Protein AF-A0A8J4T1U2-F1 (afdb_monomer_lite)

Structure (mmCIF, N/CA/C/O backbone):
data_AF-A0A8J4T1U2-F1
#
_entry.id   AF-A0A8J4T1U2-F1
#
loop_
_atom_site.group_PDB
_atom_site.id
_atom_site.type_symbol
_atom_site.label_atom_id
_atom_site.label_alt_id
_atom_site.label_comp_id
_atom_site.label_asym_id
_atom_site.label_entity_id
_atom_site.label_seq_id
_atom_site.pdbx_PDB_ins_code
_atom_site.Cartn_x
_atom_site.Cartn_y
_atom_site.Cartn_z
_atom_site.occupancy
_atom_site.B_iso_or_equiv
_atom_site.auth_seq_id
_atom_site.auth_comp_id
_atom_site.auth_asym_id
_atom_site.auth_atom_id
_atom_site.pdbx_PDB_model_num
ATOM 1 N N . GLY A 1 1 ? -12.629 12.683 10.725 1.00 83.94 1 GLY A N 1
ATOM 2 C CA . GLY A 1 1 ? -12.573 11.741 9.595 1.00 83.94 1 GLY A CA 1
ATOM 3 C C . GLY A 1 1 ? -11.136 11.635 9.159 1.00 83.94 1 GLY A C 1
ATOM 4 O O . GLY A 1 1 ? -10.444 12.643 9.204 1.00 83.94 1 GLY A O 1
ATOM 5 N N . GLU A 1 2 ? -10.692 10.442 8.797 1.00 91.88 2 GLU A N 1
ATOM 6 C CA . GLU A 1 2 ? -9.319 10.180 8.363 1.00 91.88 2 GLU A CA 1
ATOM 7 C C . GLU A 1 2 ? -9.353 9.698 6.917 1.00 91.88 2 GLU A C 1
ATOM 9 O O . GLU A 1 2 ? -10.247 8.935 6.546 1.00 91.88 2 GLU A O 1
ATOM 14 N N . LEU A 1 3 ? -8.402 10.154 6.105 1.00 94.12 3 LEU A N 1
ATOM 15 C CA . LEU A 1 3 ? -8.251 9.685 4.732 1.00 94.12 3 LEU A CA 1
ATOM 16 C C . LEU A 1 3 ? -6.978 8.861 4.628 1.00 94.12 3 LEU A C 1
ATOM 18 O O . LEU A 1 3 ? -5.881 9.406 4.732 1.00 94.12 3 LEU A O 1
ATOM 22 N N . TYR A 1 4 ? -7.150 7.567 4.385 1.00 96.25 4 TYR A N 1
ATOM 23 C CA . TYR A 1 4 ? -6.076 6.665 4.007 1.00 96.25 4 TYR A CA 1
ATOM 24 C C . TYR A 1 4 ? -5.997 6.611 2.484 1.00 96.25 4 TYR A C 1
ATOM 26 O O . TYR A 1 4 ? -7.006 6.370 1.818 1.00 96.25 4 TYR A O 1
ATOM 34 N N . SER A 1 5 ? -4.815 6.859 1.934 1.00 96.50 5 SER A N 1
ATOM 35 C CA . SER A 1 5 ? -4.571 6.820 0.497 1.00 96.50 5 SER A CA 1
ATOM 36 C C . SER A 1 5 ? -3.215 6.199 0.193 1.00 96.50 5 SER A C 1
ATOM 38 O O . SER A 1 5 ? -2.288 6.248 1.000 1.00 96.50 5 SER A O 1
ATOM 40 N N . ALA A 1 6 ? -3.111 5.598 -0.987 1.00 97.56 6 ALA A N 1
ATOM 41 C CA . ALA A 1 6 ? -1.864 5.083 -1.522 1.00 97.56 6 ALA A CA 1
ATOM 42 C C . ALA A 1 6 ? -1.765 5.488 -2.995 1.00 97.56 6 ALA A C 1
ATOM 44 O O . ALA A 1 6 ? -2.691 5.243 -3.770 1.00 97.56 6 ALA A O 1
ATOM 45 N N . THR A 1 7 ? -0.704 6.205 -3.353 1.00 96.25 7 THR A N 1
ATOM 46 C CA . THR A 1 7 ? -0.538 6.838 -4.670 1.00 96.25 7 THR A CA 1
ATOM 47 C C . THR A 1 7 ? 0.929 7.190 -4.905 1.00 96.25 7 THR A C 1
ATOM 49 O O . THR A 1 7 ? 1.778 6.926 -4.059 1.00 96.25 7 THR A O 1
ATOM 52 N N . ILE A 1 8 ? 1.233 7.813 -6.040 1.00 96.31 8 ILE A N 1
ATOM 53 C CA . ILE A 1 8 ? 2.477 8.552 -6.228 1.00 96.31 8 ILE A CA 1
ATOM 54 C C . ILE A 1 8 ? 2.309 9.990 -5.715 1.00 96.31 8 ILE A C 1
ATOM 56 O O . ILE A 1 8 ? 1.332 10.657 -6.064 1.00 96.31 8 ILE A O 1
ATOM 60 N N . GLU A 1 9 ? 3.237 10.449 -4.874 1.00 94.56 9 GLU A N 1
ATOM 61 C CA . GLU A 1 9 ? 3.218 11.780 -4.247 1.00 94.56 9 GLU A CA 1
ATOM 62 C C . GLU A 1 9 ? 3.793 12.873 -5.158 1.00 94.56 9 GLU A C 1
ATOM 64 O O . GLU A 1 9 ? 3.359 14.024 -5.106 1.00 94.56 9 GLU A O 1
ATOM 69 N N . ASN A 1 10 ? 4.767 12.525 -6.004 1.00 93.94 10 ASN A N 1
ATOM 70 C CA . ASN A 1 10 ? 5.510 13.495 -6.798 1.00 93.94 10 ASN A CA 1
ATOM 71 C C . ASN A 1 10 ? 5.060 13.552 -8.267 1.00 93.94 10 ASN A C 1
ATOM 73 O O . ASN A 1 10 ? 4.529 12.603 -8.840 1.00 93.94 10 ASN A O 1
ATOM 77 N N . PHE A 1 11 ? 5.321 14.692 -8.910 1.00 95.31 11 PHE A N 1
ATOM 78 C CA . PHE A 1 11 ? 4.953 14.929 -10.311 1.00 95.31 11 PHE A CA 1
ATOM 79 C C . PHE A 1 11 ? 5.618 13.947 -11.290 1.00 95.31 11 PHE A C 1
ATOM 81 O O . PHE A 1 11 ? 5.069 13.653 -12.348 1.00 95.31 11 PHE A O 1
ATOM 88 N N . LEU A 1 12 ? 6.804 13.443 -10.942 1.00 94.19 12 LEU A N 1
ATOM 89 C CA . LEU A 1 12 ? 7.594 12.562 -11.800 1.00 94.19 12 LEU A CA 1
ATOM 90 C C . LEU A 1 12 ? 7.117 11.105 -11.794 1.00 94.19 12 LEU A C 1
ATOM 92 O O . LEU A 1 12 ? 7.616 10.319 -12.594 1.00 94.19 12 LEU A O 1
ATOM 96 N N . GLY A 1 13 ? 6.178 10.727 -10.922 1.00 91.44 13 GLY A N 1
ATOM 97 C CA . GLY A 1 13 ? 5.696 9.347 -10.876 1.00 91.44 13 GLY A CA 1
ATOM 98 C C . GLY A 1 13 ? 6.665 8.373 -10.192 1.00 91.44 13 GLY A C 1
ATOM 99 O O . GLY A 1 13 ? 6.587 7.178 -10.451 1.00 91.44 13 GLY A O 1
ATOM 100 N N . MET A 1 14 ? 7.576 8.862 -9.343 1.00 91.12 14 MET A N 1
ATOM 101 C CA . MET A 1 14 ? 8.674 8.067 -8.767 1.00 91.12 14 MET A CA 1
ATOM 102 C C . MET A 1 14 ? 8.567 7.814 -7.264 1.00 91.12 14 MET A C 1
ATOM 104 O O . MET A 1 14 ? 9.238 6.919 -6.762 1.00 91.12 14 MET A O 1
ATOM 108 N N . GLU A 1 15 ? 7.780 8.609 -6.539 1.00 95.88 15 GLU A N 1
ATOM 109 C CA . GLU A 1 15 ? 7.674 8.516 -5.078 1.00 95.88 15 GLU A CA 1
ATOM 110 C C . GLU A 1 15 ? 6.341 7.875 -4.680 1.00 95.88 15 GLU A C 1
ATOM 112 O O . GLU A 1 15 ? 5.366 8.594 -4.439 1.00 95.88 15 GLU A O 1
ATOM 117 N N . PRO A 1 16 ? 6.249 6.529 -4.649 1.00 97.19 16 PRO A N 1
ATOM 118 C CA . PRO A 1 16 ? 5.086 5.864 -4.103 1.00 97.19 16 PRO A CA 1
ATOM 119 C C . PRO A 1 16 ? 4.997 6.126 -2.603 1.00 97.19 16 PRO A C 1
ATOM 121 O O . PRO A 1 16 ? 5.985 6.055 -1.870 1.00 97.19 16 PRO A O 1
ATOM 124 N N . VAL A 1 17 ? 3.784 6.393 -2.146 1.00 97.25 17 VAL A N 1
ATOM 125 C CA . VAL A 1 17 ? 3.495 6.683 -0.751 1.00 97.25 17 VAL A CA 1
ATOM 126 C C . VAL A 1 17 ? 2.193 6.012 -0.350 1.00 97.25 17 VAL A C 1
ATOM 128 O O . VAL A 1 17 ? 1.208 6.037 -1.090 1.00 97.25 17 VAL A O 1
ATOM 131 N N . MET A 1 18 ? 2.172 5.447 0.851 1.00 96.75 18 MET A N 1
ATOM 132 C CA . MET A 1 18 ? 0.943 5.206 1.595 1.00 96.75 18 MET A CA 1
ATOM 133 C C . MET A 1 18 ? 0.879 6.238 2.718 1.00 96.75 18 MET A C 1
ATOM 135 O O . MET A 1 18 ? 1.842 6.393 3.471 1.00 96.75 18 MET A O 1
ATOM 139 N N . MET A 1 19 ? -0.244 6.941 2.842 1.00 96.19 19 MET A N 1
ATOM 140 C CA . MET A 1 19 ? -0.404 8.005 3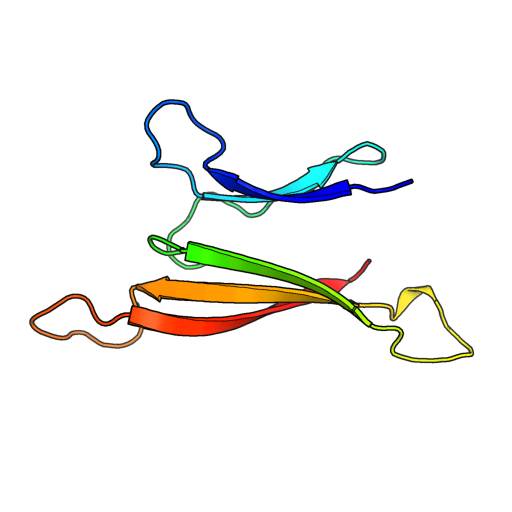.827 1.00 96.19 19 MET A CA 1
ATOM 141 C C . MET A 1 19 ? -1.791 8.047 4.466 1.00 96.19 19 MET A C 1
ATOM 143 O O . MET A 1 19 ? -2.797 7.659 3.870 1.00 96.19 19 MET A O 1
ATOM 147 N N . ARG A 1 20 ? -1.827 8.578 5.689 1.00 95.75 20 ARG A N 1
ATOM 148 C CA . ARG A 1 20 ? -3.028 9.034 6.389 1.00 95.75 20 ARG A CA 1
ATOM 149 C C . ARG A 1 20 ? -3.016 10.559 6.441 1.00 95.75 20 ARG A C 1
ATOM 151 O O . ARG A 1 20 ? -2.012 11.156 6.825 1.00 95.75 20 ARG A O 1
ATOM 158 N N . SER A 1 21 ? -4.128 11.184 6.065 1.00 93.38 21 SER A N 1
ATOM 159 C CA . SER A 1 21 ? -4.304 12.641 6.029 1.00 93.38 21 SER A CA 1
ATOM 160 C C . SER A 1 21 ? -5.622 13.086 6.689 1.00 93.38 21 SER A C 1
ATOM 162 O O . SER A 1 21 ? -6.371 12.269 7.230 1.00 93.38 21 SER A O 1
ATOM 164 N N . LEU A 1 22 ? -5.899 14.399 6.658 1.00 89.69 22 LEU A N 1
ATOM 165 C CA . LEU A 1 22 ? -7.039 15.113 7.271 1.00 89.69 22 LEU A CA 1
ATOM 166 C C . LEU A 1 22 ? -7.050 15.201 8.806 1.00 89.69 22 LEU A C 1
ATOM 168 O O . LEU A 1 22 ? -7.589 16.171 9.332 1.00 89.69 22 LEU A O 1
ATOM 172 N N . ASN A 1 23 ? -6.441 14.258 9.527 1.00 84.25 23 ASN A N 1
ATOM 173 C CA . ASN A 1 23 ? -6.320 14.319 10.986 1.00 84.25 23 ASN A CA 1
ATOM 174 C C . ASN A 1 23 ? -5.039 13.619 11.467 1.00 84.25 23 ASN A C 1
ATOM 176 O O . ASN A 1 23 ? -5.039 12.438 11.801 1.00 84.25 23 ASN A O 1
ATOM 180 N N . GLY A 1 24 ? -3.927 14.356 11.463 1.00 82.75 24 GLY A N 1
ATOM 181 C CA . GLY A 1 24 ? -2.591 13.800 11.676 1.00 82.75 24 GLY A CA 1
ATOM 182 C C . GLY A 1 24 ? -2.020 13.216 10.384 1.00 82.75 24 GLY A C 1
ATOM 183 O O . GLY A 1 24 ? -2.650 12.388 9.729 1.00 82.75 24 GLY A O 1
ATOM 184 N N . PHE A 1 25 ? -0.832 13.687 10.008 1.00 91.88 25 PHE A N 1
ATOM 185 C CA . PHE A 1 25 ? -0.148 13.263 8.793 1.00 91.88 25 PHE A CA 1
ATOM 186 C C . PHE A 1 25 ? 0.856 12.163 9.126 1.00 91.88 25 PHE A C 1
ATOM 188 O O . PHE A 1 25 ? 1.789 12.387 9.896 1.00 91.88 25 PHE A O 1
ATOM 195 N N . ILE A 1 26 ? 0.650 10.981 8.555 1.00 95.31 26 ILE A N 1
ATOM 196 C CA . ILE A 1 26 ? 1.573 9.846 8.656 1.00 95.31 26 ILE A CA 1
ATOM 197 C C . ILE A 1 26 ? 1.774 9.316 7.247 1.00 95.31 26 ILE A C 1
ATOM 199 O O . ILE A 1 26 ? 0.808 9.207 6.494 1.00 95.31 26 ILE A O 1
ATOM 203 N N . ARG A 1 27 ? 3.012 8.975 6.895 1.00 95.81 27 ARG A N 1
ATOM 204 C CA . ARG A 1 27 ? 3.340 8.373 5.605 1.00 95.81 27 ARG A CA 1
ATOM 205 C C . ARG A 1 27 ? 4.448 7.340 5.736 1.00 95.81 27 ARG A C 1
ATOM 207 O O . ARG A 1 27 ? 5.239 7.404 6.676 1.00 95.81 27 ARG A O 1
ATOM 214 N N . THR A 1 28 ? 4.508 6.424 4.780 1.00 96.56 28 THR A N 1
ATOM 215 C CA . THR A 1 28 ? 5.658 5.533 4.600 1.00 96.56 28 THR A CA 1
ATOM 216 C C . THR A 1 28 ? 6.916 6.328 4.264 1.00 96.56 28 THR A C 1
ATOM 218 O O . THR A 1 28 ? 6.850 7.391 3.642 1.00 96.56 28 THR A O 1
ATOM 221 N N . GLU A 1 29 ? 8.077 5.805 4.648 1.00 95.75 29 GLU A N 1
ATOM 222 C CA . GLU A 1 29 ? 9.353 6.344 4.185 1.00 95.75 29 GLU A CA 1
ATOM 223 C C . GLU A 1 29 ? 9.540 6.037 2.698 1.00 95.75 29 GLU A C 1
ATOM 225 O O . GLU A 1 29 ? 9.149 4.970 2.218 1.00 95.75 29 GLU A O 1
ATOM 230 N N . PHE A 1 30 ? 10.168 6.957 1.964 1.00 94.75 30 PHE A N 1
ATOM 231 C CA . PHE A 1 30 ? 10.510 6.725 0.565 1.00 94.75 30 PHE A CA 1
ATOM 232 C C . PHE A 1 30 ? 11.744 5.822 0.477 1.00 94.75 30 PHE A C 1
ATOM 234 O O . PHE A 1 30 ? 12.881 6.281 0.366 1.00 94.75 30 PHE A O 1
ATOM 241 N N . HIS A 1 31 ? 11.503 4.518 0.586 1.00 93.81 31 HIS A N 1
ATOM 242 C CA . HIS A 1 31 ? 12.521 3.489 0.451 1.00 93.81 31 HIS A CA 1
ATOM 243 C C . HIS A 1 31 ? 11.921 2.235 -0.181 1.00 93.81 31 HIS A C 1
ATOM 245 O O . HIS A 1 31 ? 10.829 1.803 0.180 1.00 93.81 31 HIS A O 1
ATOM 251 N N . SER A 1 32 ? 12.681 1.596 -1.069 1.00 91.12 32 SER A N 1
ATOM 252 C CA . SER A 1 32 ? 12.265 0.376 -1.769 1.00 91.12 32 SER A CA 1
ATOM 253 C C . SER A 1 32 ? 11.882 -0.791 -0.848 1.00 91.12 32 SER A C 1
ATOM 255 O O . SER A 1 32 ? 11.001 -1.558 -1.208 1.00 91.12 32 SER A O 1
ATOM 257 N N . TYR A 1 33 ? 12.465 -0.893 0.358 1.00 91.25 33 TYR A N 1
ATOM 258 C CA . TYR A 1 33 ? 12.079 -1.896 1.360 1.00 91.25 33 TYR A CA 1
ATOM 259 C C . TYR A 1 33 ? 10.629 -1.751 1.841 1.00 91.25 33 TYR A C 1
ATOM 261 O O . TYR A 1 33 ? 10.063 -2.724 2.333 1.00 91.25 33 TYR A O 1
ATOM 269 N N . TRP A 1 34 ? 10.047 -0.553 1.734 1.00 94.50 34 TRP A N 1
ATOM 270 C CA . TRP A 1 34 ? 8.641 -0.312 2.049 1.00 94.50 34 TRP A CA 1
ATOM 271 C C . TRP A 1 34 ? 7.744 -0.527 0.832 1.00 94.50 34 TRP A C 1
ATOM 273 O O . TRP A 1 34 ? 6.697 -1.156 0.961 1.00 94.50 34 TRP A O 1
ATOM 283 N N . LEU A 1 35 ? 8.129 0.037 -0.318 1.00 96.00 35 LEU A N 1
ATOM 284 C CA . LEU A 1 35 ? 7.358 0.015 -1.560 1.00 96.00 35 LEU A CA 1
ATOM 285 C C . LEU A 1 35 ? 8.305 0.048 -2.767 1.00 96.00 35 LEU A C 1
ATOM 287 O O . LEU A 1 35 ? 9.058 1.013 -2.927 1.00 96.00 35 LEU A O 1
ATOM 291 N N . SER A 1 36 ? 8.237 -0.953 -3.649 1.00 95.19 36 SER A N 1
ATOM 292 C CA . SER A 1 36 ? 9.088 -1.023 -4.849 1.00 95.19 36 SER A CA 1
ATOM 293 C C . SER A 1 36 ? 8.274 -1.050 -6.147 1.00 95.19 36 SER A C 1
ATOM 295 O O . SER A 1 36 ? 7.715 -2.075 -6.520 1.00 95.19 36 SER A O 1
ATOM 297 N N . ASP A 1 37 ? 8.196 0.080 -6.860 1.00 94.62 37 ASP A N 1
ATOM 298 C CA . ASP A 1 37 ? 7.341 0.253 -8.050 1.00 94.62 37 ASP A CA 1
ATOM 299 C C . ASP A 1 37 ? 5.914 -0.325 -7.878 1.00 94.62 37 ASP A C 1
ATOM 301 O O . ASP A 1 37 ? 5.492 -1.185 -8.664 1.00 94.62 37 ASP A O 1
ATOM 305 N N . PRO A 1 38 ? 5.165 0.080 -6.836 1.00 97.00 3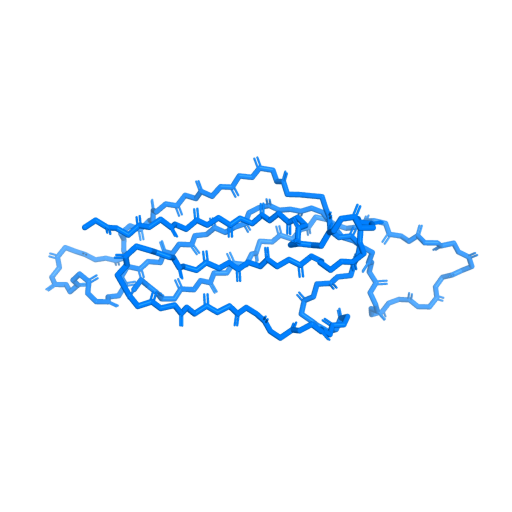8 PRO A N 1
ATOM 306 C CA . PRO A 1 38 ? 3.884 -0.533 -6.537 1.00 97.00 38 PRO A CA 1
ATOM 307 C C . PRO A 1 38 ? 2.785 -0.102 -7.517 1.00 97.00 38 PRO A C 1
ATOM 309 O O . PRO A 1 38 ? 2.749 1.027 -8.008 1.00 97.00 38 PRO A O 1
ATOM 312 N N . ASN A 1 39 ? 1.813 -0.986 -7.709 1.00 96.94 39 ASN A N 1
ATOM 313 C CA . ASN A 1 39 ? 0.525 -0.713 -8.329 1.00 96.94 39 ASN A CA 1
ATOM 314 C C . ASN A 1 39 ? -0.585 -0.944 -7.295 1.00 96.94 39 ASN A C 1
ATOM 316 O O . ASN A 1 39 ? -0.877 -2.086 -6.924 1.00 96.94 39 ASN A O 1
ATOM 320 N N . PHE A 1 40 ? -1.180 0.142 -6.803 1.00 98.06 40 PHE A N 1
ATOM 321 C CA . PHE A 1 40 ? -2.190 0.100 -5.747 1.00 98.06 40 PHE A CA 1
ATOM 322 C C . PHE A 1 40 ? -3.562 -0.301 -6.293 1.00 98.06 40 PHE A C 1
ATOM 324 O O . PHE A 1 40 ? -4.041 0.259 -7.275 1.00 98.06 40 PHE A O 1
ATOM 331 N N . ILE A 1 41 ? -4.212 -1.255 -5.624 1.00 98.06 41 ILE A N 1
ATOM 332 C CA . ILE A 1 41 ? -5.500 -1.815 -6.054 1.00 98.06 41 ILE A CA 1
ATOM 333 C C . ILE A 1 41 ? -6.632 -1.298 -5.168 1.00 98.06 41 ILE A C 1
ATOM 335 O O . ILE A 1 41 ? -7.684 -0.899 -5.663 1.00 98.06 41 ILE A O 1
ATOM 339 N N . GLY A 1 42 ? -6.439 -1.307 -3.848 1.00 97.25 42 GLY A N 1
ATOM 340 C CA . GLY A 1 42 ? -7.474 -0.848 -2.931 1.00 97.25 42 GLY A CA 1
ATOM 341 C C . GLY A 1 42 ? -7.109 -0.973 -1.462 1.00 97.25 42 GLY A C 1
ATOM 342 O O . GLY A 1 42 ? -6.112 -1.592 -1.092 1.00 97.25 42 GLY A O 1
ATOM 343 N N . MET A 1 43 ? -7.955 -0.377 -0.625 1.00 97.69 43 MET A N 1
ATOM 344 C CA . MET A 1 43 ? -7.820 -0.379 0.826 1.00 97.69 43 MET A CA 1
ATOM 345 C C . MET A 1 43 ? -9.135 -0.794 1.471 1.00 97.69 43 MET A C 1
ATOM 347 O O . MET A 1 43 ? -10.211 -0.466 0.966 1.00 97.69 43 MET A O 1
ATOM 351 N N . LYS A 1 44 ? -9.057 -1.502 2.596 1.00 96.69 44 LYS A N 1
ATOM 352 C CA . LYS A 1 44 ? -10.235 -1.907 3.360 1.00 96.69 44 LYS A CA 1
ATOM 353 C C . LYS A 1 44 ? -9.981 -1.785 4.855 1.00 96.69 44 LYS A C 1
ATOM 355 O O . LYS A 1 44 ? -9.005 -2.321 5.371 1.00 96.69 44 LYS A O 1
ATOM 360 N N . HIS A 1 45 ? -10.895 -1.107 5.539 1.00 95.12 45 HIS A N 1
ATOM 361 C CA . HIS A 1 45 ? -10.985 -1.151 6.993 1.00 95.12 45 HIS A CA 1
ATOM 362 C C . HIS A 1 45 ? -11.5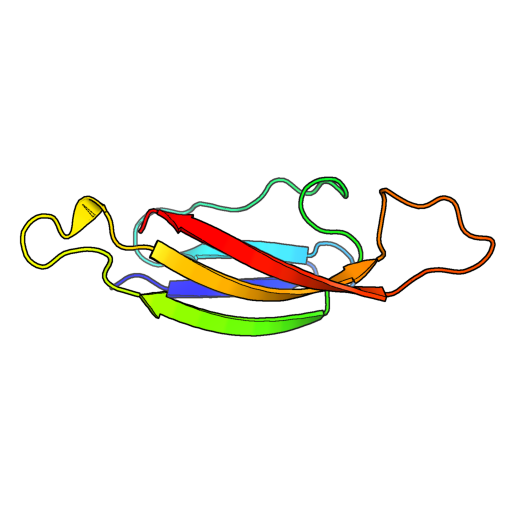78 -2.493 7.424 1.00 95.12 45 HIS A C 1
ATOM 364 O O . HIS A 1 45 ? -12.598 -2.936 6.887 1.00 95.12 45 HIS A O 1
ATOM 370 N N . VAL A 1 46 ? -10.907 -3.146 8.364 1.00 94.12 46 VAL A N 1
ATOM 371 C CA . VAL A 1 46 ? -11.344 -4.393 8.982 1.00 94.12 46 VAL A CA 1
ATOM 372 C C . VAL A 1 46 ? -11.295 -4.182 10.488 1.00 94.12 46 VAL A C 1
ATOM 374 O O . VAL A 1 46 ? -10.234 -3.886 11.037 1.00 94.12 46 VAL A O 1
ATOM 377 N N . ALA A 1 47 ? -12.452 -4.315 11.133 1.00 90.69 47 ALA A N 1
ATOM 378 C CA . ALA A 1 47 ? -12.530 -4.329 12.585 1.00 90.69 47 ALA A CA 1
ATOM 379 C C . ALA A 1 47 ? -12.014 -5.677 13.102 1.00 90.69 47 ALA A C 1
ATOM 381 O O . ALA A 1 47 ? -12.486 -6.720 12.644 1.00 90.69 47 ALA A O 1
ATOM 382 N N . GLU A 1 48 ? -11.034 -5.661 14.009 1.00 82.69 48 GLU A N 1
ATOM 383 C CA . GLU A 1 48 ? -10.442 -6.890 14.570 1.00 82.69 48 GLU A CA 1
ATOM 384 C C . GLU A 1 48 ? -11.049 -7.285 15.933 1.00 82.69 48 GLU A C 1
ATOM 386 O O . GLU A 1 48 ? -10.745 -8.361 16.445 1.00 82.69 48 GLU A O 1
ATOM 391 N N . GLY A 1 49 ? -11.985 -6.497 16.479 1.00 70.81 49 GLY A N 1
ATOM 392 C CA . GLY A 1 49 ? -12.759 -6.859 17.670 1.00 70.81 49 GLY A CA 1
ATOM 393 C C . GLY A 1 49 ? -13.933 -5.915 17.948 1.00 70.81 49 GLY A C 1
ATOM 394 O O . GLY A 1 49 ? -13.920 -4.760 17.532 1.00 70.81 49 GLY A O 1
ATOM 395 N N . GLU A 1 50 ? -14.957 -6.404 18.657 1.00 69.25 50 GLU A N 1
ATOM 396 C CA . GLU A 1 50 ? -16.090 -5.577 19.115 1.00 69.25 50 GLU A CA 1
ATOM 397 C C . GLU A 1 50 ? -15.732 -4.722 20.345 1.00 69.25 50 GLU A C 1
ATOM 399 O O . GLU A 1 50 ? -16.338 -3.677 20.569 1.00 69.25 50 GLU A O 1
ATOM 404 N N . GLU A 1 51 ? -14.741 -5.152 21.134 1.00 71.44 51 GLU A N 1
ATOM 405 C CA . GLU A 1 51 ? -14.420 -4.548 22.434 1.00 71.44 51 GLU A CA 1
ATOM 406 C C . GLU A 1 51 ? -13.326 -3.472 22.376 1.00 71.44 51 GLU A C 1
ATOM 408 O O . GLU A 1 51 ? -13.315 -2.588 23.231 1.00 71.44 51 GLU A O 1
ATOM 413 N N . ASN A 1 52 ? -12.427 -3.510 21.382 1.00 76.06 52 ASN A N 1
ATOM 414 C CA . ASN A 1 52 ? -11.320 -2.558 21.276 1.00 76.06 52 ASN A CA 1
ATOM 415 C C . ASN A 1 52 ? -11.164 -1.980 19.855 1.00 76.06 52 ASN A C 1
ATOM 417 O O . ASN A 1 52 ? -10.461 -2.558 19.024 1.00 76.06 52 ASN A O 1
ATOM 421 N N . PRO A 1 53 ? -11.778 -0.818 19.572 1.00 74.88 53 PRO A N 1
ATOM 422 C CA . PRO A 1 53 ? -11.647 -0.129 18.287 1.00 74.88 53 PRO A CA 1
ATOM 423 C C . PRO A 1 53 ? -10.209 0.281 17.931 1.00 74.88 53 PRO A C 1
ATOM 425 O O . PRO A 1 53 ? -9.925 0.516 16.757 1.00 74.88 53 PRO A O 1
ATOM 428 N N . ASP A 1 54 ? -9.303 0.356 18.912 1.00 80.50 54 ASP A N 1
ATOM 429 C CA . ASP A 1 54 ? -7.890 0.695 18.686 1.00 80.50 54 ASP A CA 1
ATOM 430 C C . ASP A 1 54 ? -7.122 -0.450 17.996 1.00 80.50 54 ASP A C 1
ATOM 432 O O . ASP A 1 54 ? -6.033 -0.250 17.451 1.00 80.50 54 ASP A O 1
ATOM 436 N N . ASP A 1 55 ? -7.701 -1.656 17.962 1.00 86.94 55 ASP A N 1
ATOM 437 C CA . ASP A 1 55 ? -7.134 -2.803 17.254 1.00 86.94 55 ASP A CA 1
ATOM 438 C C . ASP A 1 55 ? -7.558 -2.874 15.782 1.00 86.94 55 ASP A C 1
ATOM 440 O O . ASP A 1 55 ? -7.053 -3.724 15.044 1.00 86.94 55 ASP A O 1
ATOM 444 N N . ASP A 1 56 ? -8.399 -1.951 15.312 1.00 92.19 56 ASP A N 1
ATOM 445 C CA . ASP A 1 56 ? -8.786 -1.848 13.909 1.00 92.19 56 ASP A CA 1
ATOM 446 C C . ASP A 1 56 ? -7.563 -1.766 12.983 1.00 92.19 56 ASP A C 1
ATOM 448 O O . ASP A 1 56 ? -6.565 -1.080 13.247 1.00 92.19 56 ASP A O 1
ATOM 452 N N . LYS A 1 57 ? -7.658 -2.450 11.840 1.00 94.62 57 LYS A N 1
ATOM 453 C CA . LYS A 1 57 ? -6.607 -2.454 10.824 1.00 94.62 57 LYS A CA 1
ATOM 454 C C . LYS A 1 57 ? -7.122 -1.920 9.500 1.00 94.62 57 LYS A C 1
ATOM 456 O O . LYS A 1 57 ? -8.260 -2.164 9.090 1.00 94.62 57 LYS A O 1
ATOM 461 N N . ILE A 1 58 ? -6.245 -1.214 8.795 1.00 95.69 58 ILE A N 1
ATOM 462 C CA . ILE A 1 58 ? -6.449 -0.857 7.393 1.00 95.69 58 ILE A CA 1
ATOM 463 C C . ILE A 1 58 ? -5.562 -1.768 6.555 1.00 95.69 58 ILE A C 1
ATOM 465 O O . ILE A 1 58 ? -4.337 -1.698 6.647 1.00 95.69 58 ILE A O 1
ATOM 469 N N . TYR A 1 59 ? -6.184 -2.622 5.747 1.00 97.25 59 TYR A N 1
ATOM 470 C CA . TYR A 1 59 ? -5.498 -3.509 4.816 1.00 97.25 59 TYR A CA 1
ATOM 471 C C . TYR A 1 59 ? -5.339 -2.822 3.460 1.00 97.25 59 TYR A C 1
ATOM 473 O O . TYR A 1 59 ? -6.308 -2.281 2.927 1.00 97.25 59 TYR A O 1
ATOM 481 N N . LEU A 1 60 ? -4.130 -2.863 2.904 1.00 98.12 60 LEU A N 1
ATOM 482 C CA . LEU A 1 60 ? -3.772 -2.335 1.588 1.00 98.12 60 LEU A CA 1
ATOM 483 C C . LEU A 1 60 ? -3.421 -3.499 0.656 1.00 98.12 60 LEU A C 1
ATOM 485 O O . LEU A 1 60 ? -2.598 -4.347 1.002 1.00 98.12 60 LEU A O 1
ATOM 489 N N . PHE A 1 61 ? -4.022 -3.508 -0.532 1.00 98.44 61 PHE A N 1
ATOM 490 C CA . PHE A 1 61 ? -3.810 -4.509 -1.575 1.00 98.44 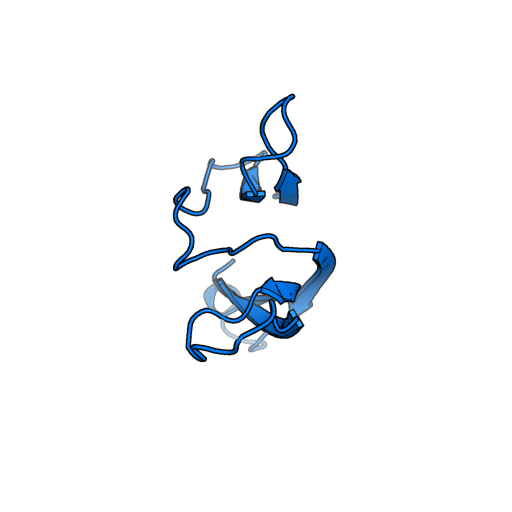61 PHE A CA 1
ATOM 491 C C . PHE A 1 61 ? -3.107 -3.860 -2.765 1.00 98.44 61 PHE A C 1
ATOM 493 O O . PHE A 1 61 ? -3.575 -2.843 -3.288 1.00 98.44 61 PHE A O 1
ATOM 500 N N . PHE A 1 62 ? -1.988 -4.439 -3.187 1.00 98.38 62 PHE A N 1
ATOM 501 C CA . PHE A 1 62 ? -1.164 -3.915 -4.274 1.00 98.38 62 PHE A CA 1
ATOM 502 C C . PHE A 1 62 ? -0.286 -5.015 -4.870 1.00 98.38 62 PHE A C 1
ATOM 504 O O . PHE A 1 62 ? -0.126 -6.087 -4.282 1.00 98.38 62 PHE A O 1
ATOM 511 N N . SER A 1 63 ? 0.275 -4.763 -6.046 1.00 97.75 63 SER A N 1
ATOM 512 C CA . SER A 1 63 ? 1.409 -5.532 -6.565 1.00 97.75 63 SER A CA 1
ATOM 513 C C . SER A 1 63 ? 2.660 -4.668 -6.581 1.00 97.75 63 SER A C 1
ATOM 515 O O . SER A 1 63 ? 2.540 -3.457 -6.717 1.00 97.75 63 SER A O 1
ATOM 517 N N . GLU A 1 64 ? 3.841 -5.260 -6.467 1.00 96.38 64 GLU A N 1
ATOM 518 C CA . GLU A 1 64 ? 5.114 -4.532 -6.498 1.00 96.38 64 GLU A CA 1
ATOM 519 C C . GLU A 1 64 ? 6.236 -5.388 -7.097 1.00 96.38 64 GLU A C 1
ATOM 521 O O . GLU A 1 64 ? 6.084 -6.605 -7.242 1.00 96.38 64 GLU A O 1
ATOM 526 N N . ALA A 1 65 ? 7.367 -4.755 -7.403 1.00 94.56 65 ALA A N 1
ATOM 527 C CA . ALA A 1 65 ? 8.593 -5.444 -7.773 1.00 94.56 65 ALA A CA 1
ATOM 528 C C . ALA A 1 65 ? 9.1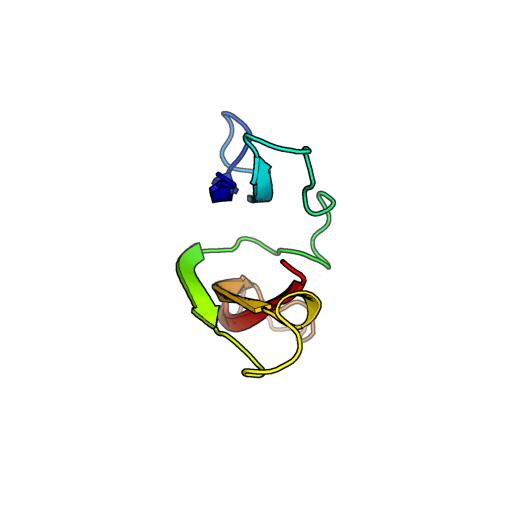36 -6.224 -6.565 1.00 94.56 65 ALA A C 1
ATOM 530 O O . ALA A 1 65 ? 9.450 -5.639 -5.528 1.00 94.56 65 ALA A O 1
ATOM 531 N N . ALA A 1 66 ? 9.281 -7.543 -6.684 1.00 92.38 66 ALA A N 1
ATOM 532 C CA . ALA A 1 66 ? 9.886 -8.344 -5.629 1.00 92.38 66 ALA A CA 1
ATOM 533 C C . ALA A 1 66 ? 11.363 -7.966 -5.438 1.00 92.38 66 ALA A C 1
ATOM 535 O O . ALA A 1 66 ? 12.132 -7.937 -6.401 1.00 92.38 66 ALA A O 1
ATOM 536 N N . MET A 1 67 ? 11.762 -7.722 -4.189 1.00 87.38 67 MET A N 1
ATOM 537 C CA . MET A 1 67 ? 13.148 -7.407 -3.817 1.00 87.38 67 MET A CA 1
ATOM 538 C C . MET A 1 67 ? 13.898 -8.615 -3.251 1.00 87.38 67 MET A C 1
ATOM 540 O O . MET A 1 67 ? 15.124 -8.639 -3.238 1.00 87.38 67 MET A O 1
ATOM 544 N N . GLU A 1 68 ? 13.168 -9.616 -2.763 1.00 83.81 68 GLU A N 1
ATOM 545 C CA . GLU A 1 68 ? 13.714 -10.823 -2.140 1.00 83.81 68 GLU A CA 1
ATOM 546 C C . GLU A 1 68 ? 14.262 -11.844 -3.149 1.00 83.81 68 GLU A C 1
ATOM 548 O O . GLU A 1 68 ? 14.897 -12.823 -2.754 1.00 83.81 68 GLU A O 1
ATOM 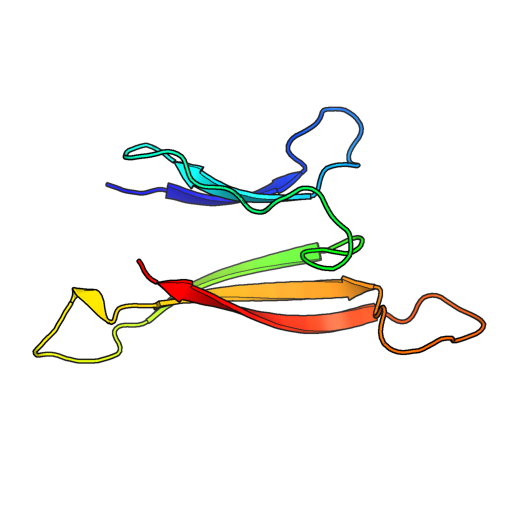553 N N . PHE A 1 69 ? 14.025 -11.627 -4.445 1.00 77.31 69 PHE A N 1
ATOM 554 C CA . PHE A 1 69 ? 14.474 -12.519 -5.501 1.00 77.31 69 PHE A CA 1
ATOM 555 C C . PHE A 1 69 ? 15.347 -11.783 -6.515 1.00 77.31 69 PHE A C 1
ATOM 557 O O . PHE A 1 69 ? 14.887 -10.876 -7.203 1.00 77.31 69 PHE A O 1
ATOM 564 N N . ASP A 1 70 ? 16.591 -12.234 -6.660 1.00 70.94 70 ASP A N 1
ATOM 565 C CA . ASP A 1 70 ? 17.493 -11.764 -7.710 1.00 70.94 70 ASP A CA 1
ATOM 566 C C . ASP A 1 70 ? 17.243 -12.564 -8.999 1.00 70.94 70 ASP A C 1
ATOM 568 O O . ASP A 1 70 ? 17.878 -13.585 -9.277 1.00 70.94 70 ASP A O 1
ATOM 572 N N . PHE A 1 71 ? 16.216 -12.158 -9.748 1.00 74.50 71 PHE A N 1
ATOM 573 C CA . PHE A 1 71 ? 15.904 -12.723 -11.059 1.00 74.50 71 PHE A CA 1
ATOM 574 C C . PHE A 1 71 ? 16.452 -11.836 -12.179 1.00 74.50 71 PHE A C 1
ATOM 576 O O . PHE A 1 71 ? 16.436 -10.612 -12.100 1.00 74.50 71 PHE A O 1
ATOM 583 N N . TYR A 1 72 ? 16.805 -12.453 -13.313 1.00 72.50 72 TYR A N 1
ATOM 584 C CA . TYR A 1 72 ? 17.216 -11.742 -14.536 1.00 72.50 72 TYR A CA 1
ATOM 585 C C . TYR A 1 72 ? 16.169 -10.750 -15.081 1.00 72.50 72 TYR A C 1
ATOM 587 O O . TYR A 1 72 ? 16.461 -9.981 -15.997 1.00 72.50 72 TYR A O 1
ATOM 595 N N . LYS A 1 73 ? 14.931 -10.802 -14.581 1.00 79.62 73 LYS A N 1
ATOM 596 C CA . LYS A 1 73 ? 13.833 -9.902 -14.933 1.00 79.62 73 LYS A CA 1
ATOM 597 C C . LYS A 1 73 ? 13.101 -9.480 -13.668 1.00 79.62 73 LYS A C 1
ATOM 599 O O . LYS A 1 73 ? 12.947 -10.288 -12.757 1.00 79.62 73 LYS A O 1
ATOM 604 N N . LYS A 1 74 ? 12.587 -8.246 -13.683 1.00 83.88 74 LYS A N 1
ATOM 605 C CA . LYS A 1 74 ? 11.640 -7.745 -12.684 1.00 83.88 74 LYS A CA 1
ATOM 606 C C . LYS A 1 74 ? 10.488 -8.745 -12.532 1.00 83.88 74 LYS A C 1
ATOM 608 O O . LYS A 1 74 ? 9.840 -9.089 -13.523 1.00 83.88 74 LYS A O 1
ATOM 613 N N . LEU A 1 75 ? 10.284 -9.224 -11.309 1.00 92.25 75 LEU A N 1
ATOM 614 C CA . LEU A 1 75 ? 9.197 -10.123 -10.946 1.00 92.25 75 LEU A CA 1
ATOM 615 C C . LEU A 1 75 ? 8.164 -9.329 -10.153 1.00 92.25 75 LEU A C 1
ATOM 617 O O . LEU A 1 75 ? 8.473 -8.857 -9.064 1.00 92.25 75 LEU A O 1
ATOM 621 N N . ASP A 1 76 ? 6.950 -9.214 -10.683 1.00 93.69 76 ASP A N 1
ATOM 622 C CA . ASP A 1 76 ? 5.851 -8.581 -9.959 1.00 93.69 76 ASP A CA 1
ATOM 623 C C . ASP A 1 76 ? 5.156 -9.606 -9.057 1.00 93.69 76 ASP A C 1
ATOM 625 O O . ASP A 1 76 ? 4.793 -10.703 -9.495 1.00 93.69 76 ASP A O 1
ATOM 629 N N . VAL A 1 77 ? 4.954 -9.241 -7.793 1.00 95.62 77 VAL A N 1
ATOM 630 C CA . VAL A 1 77 ? 4.277 -10.070 -6.788 1.00 95.62 77 VAL A CA 1
ATOM 631 C C . VAL A 1 77 ? 3.097 -9.328 -6.184 1.00 95.62 77 VAL A C 1
ATOM 633 O O . VAL A 1 77 ? 3.122 -8.110 -6.031 1.00 95.62 77 VAL A O 1
ATOM 636 N N . SER A 1 78 ? 2.046 -10.062 -5.823 1.00 97.69 78 SER A N 1
ATOM 637 C CA . SER A 1 78 ? 0.926 -9.509 -5.059 1.00 97.69 78 SER A CA 1
ATOM 638 C C . SER A 1 78 ? 1.268 -9.445 -3.571 1.00 97.69 78 SER A C 1
ATOM 640 O O . SER A 1 78 ? 1.800 -10.403 -3.007 1.00 97.69 78 SER A O 1
ATOM 642 N N . ARG A 1 79 ? 0.916 -8.335 -2.921 1.00 97.38 79 ARG A N 1
ATOM 643 C CA . ARG A 1 79 ? 1.144 -8.081 -1.497 1.00 97.38 79 ARG A CA 1
ATOM 644 C C . ARG A 1 79 ? -0.140 -7.641 -0.806 1.00 97.38 79 ARG A C 1
ATOM 646 O O . ARG A 1 79 ? -1.010 -6.992 -1.392 1.00 97.38 79 ARG A O 1
ATOM 653 N N . VAL A 1 80 ? -0.213 -7.968 0.480 1.00 98.12 80 VAL A N 1
ATOM 654 C CA . VAL A 1 80 ? -1.184 -7.403 1.415 1.00 98.12 80 VAL A CA 1
ATOM 655 C C . VAL A 1 80 ? -0.399 -6.802 2.573 1.00 98.12 80 VAL A C 1
ATOM 657 O O . VAL A 1 80 ? 0.325 -7.520 3.261 1.00 98.12 80 VAL A O 1
ATOM 660 N N . ALA A 1 81 ? -0.539 -5.497 2.783 1.00 97.56 81 ALA A N 1
ATOM 661 C CA . ALA A 1 81 ? 0.020 -4.796 3.935 1.00 97.56 81 ALA A CA 1
ATOM 662 C C . ALA A 1 81 ? -1.096 -4.388 4.899 1.00 97.56 81 ALA A C 1
ATOM 664 O O . ALA A 1 81 ? -2.268 -4.327 4.521 1.00 97.56 81 ALA A O 1
ATOM 665 N N . ARG A 1 82 ? -0.732 -4.093 6.148 1.00 95.69 82 ARG A N 1
ATOM 666 C CA . ARG A 1 82 ? -1.658 -3.578 7.158 1.00 95.69 82 ARG A CA 1
ATOM 667 C C . ARG A 1 82 ? -1.015 -2.485 7.992 1.00 95.69 82 ARG A C 1
ATOM 669 O O . ARG A 1 82 ? 0.183 -2.539 8.257 1.00 95.69 82 ARG A O 1
ATOM 676 N N . ILE A 1 83 ? -1.842 -1.568 8.469 1.00 94.25 83 ILE A N 1
ATOM 677 C CA . ILE A 1 83 ? -1.483 -0.597 9.505 1.00 94.25 83 ILE A CA 1
ATOM 678 C C . ILE A 1 83 ? -2.548 -0.583 10.598 1.00 94.25 83 ILE A C 1
ATOM 680 O O . ILE A 1 83 ? -3.696 -0.957 10.345 1.00 94.25 83 ILE A O 1
ATOM 684 N N . CYS A 1 84 ? -2.167 -0.141 11.795 1.00 91.88 84 CYS A N 1
ATOM 685 C CA . CYS A 1 84 ? -3.127 0.239 12.828 1.00 91.88 84 CYS A CA 1
ATOM 686 C C . CYS A 1 84 ? -3.806 1.550 12.430 1.00 91.88 84 CYS A C 1
ATOM 688 O O . CYS A 1 84 ? -3.150 2.440 11.881 1.00 91.88 84 CYS A O 1
ATOM 690 N N . LYS A 1 85 ? -5.114 1.613 12.664 1.00 88.38 85 LYS A N 1
ATOM 691 C CA . LYS A 1 85 ? -5.907 2.828 12.496 1.00 88.38 85 LYS A CA 1
ATOM 692 C C . LYS A 1 85 ? -5.521 3.875 13.544 1.00 88.38 85 LYS A C 1
ATOM 694 O O . LYS A 1 85 ? -5.263 3.476 14.696 1.00 88.38 85 LYS A O 1
#

InterPro domains:
  IPR001627 Sema domain [PS51004] (1-85)
  IPR015943 WD40/YVTN repeat-like-containing domain superfamily [G3DSA:2.130.10.10] (1-85)
  IPR027231 Semaphorin [PTHR11036] (1-85)
  IPR036352 Sema domain superfamily [SSF101912] (1-85)

Secondary structure (DSSP, 8-state):
--EEEEEE-STTS--EEEEEESSS-EE--SSTTT-SS-EEEEEEEE---SS-GGG-EEEEEEEEE-SS---SS--EEEEEEEEE-

Foldseek 3Di:
DKDWDWAAPDPVRQFTWTWIDPPDTDIDDRDVVVAAAKDWDDKDWDQPDPPDSQQIKIKTWIWHFDPVDDDPDGDIDIDIDIDGD

Radius of gyration: 14.42 Å; chains: 1; bounding box: 34×28×37 Å

Sequence (85 aa):
GELYSATIENFLGMEPVMMRSLNGFIRTEFHSYWLSDPNFIGMKHVAEGEENPDDDKIYLFFSEAAMEFDFYKKLDVSRVARICK

pLDDT: mean 91.43, std 7.69, range [69.25, 98.44]

Organism: Clarias magur (NCBI:txid1594786)